Protein AF-A0A6V8NZK8-F1 (afdb_monomer)

Organism: NCBI:txid2754717

Mean predicted aligned error: 15.26 Å

Nearest PDB structures (foldseek):
  8v3w-assembly1_2  TM=7.632E-01  e=9.718E-01  Clostridioides difficile
  8v41-assembly1_j  TM=6.270E-01  e=4.438E-01  Clostridioides difficile
  7vda-assembly1_A  TM=3.356E-01  e=2.950E+00  Bos taurus
  2wbl-assembly1_B  TM=1.903E-01  e=8.953E+00  Arabidopsis thaliana

Radius of gyration: 30.53 Å; Cα contacts (8 Å, |Δi|>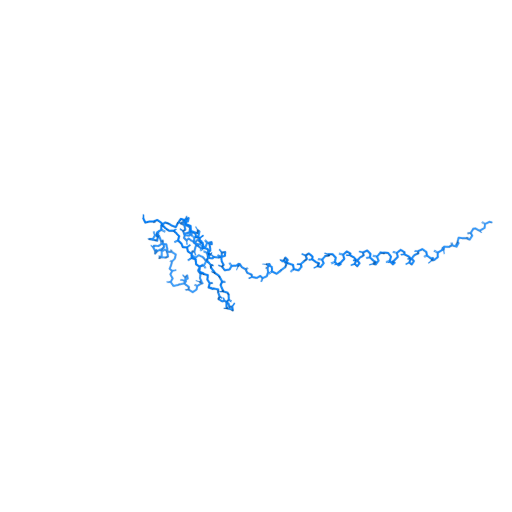4): 86; chains: 1; bounding box: 30×29×106 Å

Sequence (118 aa):
MLRNQRVSKTGLRSDILSLILVITVSFSLLQVSGCSIYNRFFSGPEPEDTVIVFFENLKNRNYAEAYELLEKSDRQRHSLDQFRKEMGTVLQIQSIQVLSSQISGQVAEVTINLTTIY

Secondary structure (DSSP, 8-state):
--------TTHHHHHHHHHHHHHHHHHHHHHHHHTTTHHHHSS-S-HHHHHHHHHHHHHTT-HHHHHHTS-HHHHHHS-HHHHHHHHTTS-EEEEEEEEEEEEETTEEEEEEEEEEE-

pLDDT: mean 77.58, std 18.42, range [40.44, 96.31]

Solvent-accessible surface area (backbone atoms only — not comparable to full-atom values): 7332 Å² total; per-residue (Å²): 141,84,86,82,80,79,78,74,78,70,59,67,61,55,55,51,55,53,51,54,51,53,53,54,56,55,53,57,58,54,57,72,67,45,70,76,58,60,66,63,77,76,64,65,80,57,67,63,56,54,52,50,52,33,52,50,22,52,56,70,66,36,47,68,66,30,52,70,72,46,58,71,73,55,51,73,75,41,52,72,68,55,49,41,58,61,56,69,71,53,63,55,56,75,48,79,43,81,77,49,75,48,77,60,91,96,46,68,51,71,46,69,48,76,43,64,50,133

Structure (mmCIF, N/CA/C/O backbone):
data_AF-A0A6V8NZK8-F1
#
_entry.id   AF-A0A6V8NZK8-F1
#
loop_
_atom_site.group_PDB
_atom_site.id
_atom_site.type_symbol
_atom_site.label_atom_id
_atom_site.label_alt_id
_atom_site.label_comp_id
_atom_site.label_asym_id
_atom_si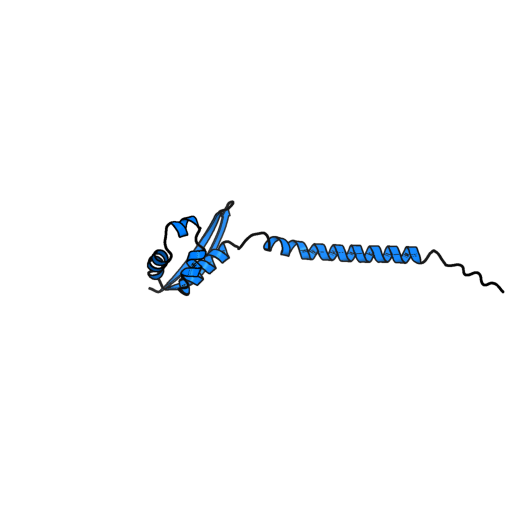te.label_entity_id
_atom_site.label_seq_id
_atom_site.pdbx_PDB_ins_code
_atom_site.Cartn_x
_atom_site.Cartn_y
_atom_site.Cartn_z
_atom_site.occupancy
_atom_site.B_iso_or_equiv
_atom_site.auth_seq_id
_atom_site.auth_comp_id
_atom_site.auth_asym_id
_atom_site.auth_atom_id
_atom_site.pdbx_PDB_model_num
ATOM 1 N N . MET A 1 1 ? -1.779 -12.712 -92.179 1.00 41.09 1 MET A N 1
ATOM 2 C CA . MET A 1 1 ? -1.633 -11.479 -91.371 1.00 41.09 1 MET A CA 1
ATOM 3 C C . MET A 1 1 ? -1.268 -11.878 -89.944 1.00 41.09 1 MET A C 1
ATOM 5 O O . MET A 1 1 ? -2.144 -12.319 -89.217 1.00 41.09 1 MET A O 1
ATOM 9 N N . LEU A 1 2 ? 0.009 -11.804 -8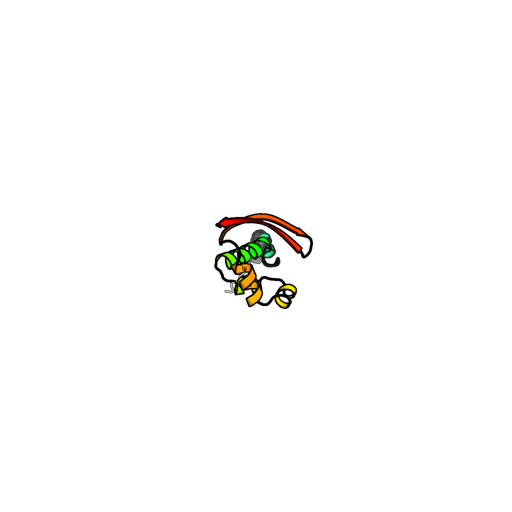9.557 1.00 40.44 2 LEU A N 1
ATOM 10 C CA . LEU A 1 2 ? 0.467 -12.137 -88.200 1.00 40.44 2 LEU A CA 1
ATOM 11 C C . LEU A 1 2 ? 0.919 -10.848 -87.502 1.00 40.44 2 LEU A C 1
ATOM 13 O O . LEU A 1 2 ? 1.865 -10.198 -87.942 1.00 40.44 2 LEU A O 1
ATOM 17 N N . ARG A 1 3 ? 0.198 -10.450 -86.446 1.00 43.91 3 ARG A N 1
ATOM 18 C CA . ARG A 1 3 ? 0.555 -9.318 -85.580 1.00 43.91 3 ARG A CA 1
ATOM 19 C C . ARG A 1 3 ? 1.649 -9.762 -84.611 1.00 43.91 3 ARG A C 1
ATOM 21 O O . ARG A 1 3 ? 1.395 -10.565 -83.723 1.00 43.91 3 ARG A O 1
ATOM 28 N N . ASN A 1 4 ? 2.841 -9.195 -84.761 1.00 41.12 4 ASN A N 1
ATOM 29 C CA . ASN A 1 4 ? 3.908 -9.290 -83.770 1.00 41.12 4 ASN A CA 1
ATOM 30 C C . ASN A 1 4 ? 3.654 -8.249 -82.667 1.00 41.12 4 ASN A C 1
ATOM 32 O O . ASN A 1 4 ? 3.793 -7.049 -82.905 1.00 41.12 4 ASN A O 1
ATOM 36 N N . GLN A 1 5 ? 3.281 -8.691 -81.465 1.00 51.25 5 GLN A N 1
ATOM 37 C CA . GLN A 1 5 ? 3.255 -7.832 -80.279 1.00 51.25 5 GLN A CA 1
ATOM 38 C C . GLN A 1 5 ? 4.655 -7.786 -79.657 1.00 51.25 5 GLN A C 1
ATOM 40 O O . GLN A 1 5 ? 5.133 -8.768 -79.093 1.00 51.25 5 GLN A O 1
ATOM 45 N N . ARG A 1 6 ? 5.323 -6.629 -79.737 1.00 51.81 6 ARG A N 1
ATOM 46 C CA . ARG A 1 6 ? 6.485 -6.344 -78.886 1.00 51.81 6 ARG A CA 1
ATOM 47 C C . ARG A 1 6 ? 5.974 -5.934 -77.512 1.00 51.81 6 ARG A C 1
ATOM 49 O O . ARG A 1 6 ? 5.510 -4.812 -77.334 1.00 51.81 6 ARG A O 1
ATOM 56 N N . VAL A 1 7 ? 6.075 -6.837 -76.546 1.00 53.94 7 VAL A N 1
ATOM 57 C CA . VAL A 1 7 ? 5.875 -6.496 -75.137 1.00 53.94 7 VAL A CA 1
ATOM 58 C C . VAL A 1 7 ? 7.084 -5.685 -74.673 1.00 53.94 7 VAL A C 1
ATOM 60 O O . VAL A 1 7 ? 8.221 -6.162 -74.675 1.00 53.94 7 VAL A O 1
ATOM 63 N N . SER A 1 8 ? 6.828 -4.424 -74.333 1.00 46.59 8 SER A N 1
ATOM 64 C CA . SER A 1 8 ? 7.823 -3.479 -73.838 1.00 46.59 8 SER A CA 1
ATOM 65 C C . SER A 1 8 ? 8.300 -3.892 -72.440 1.00 46.59 8 SER A C 1
ATOM 67 O O . SER A 1 8 ? 7.539 -3.856 -71.478 1.00 46.59 8 SER A O 1
ATOM 69 N N . LYS A 1 9 ? 9.572 -4.292 -72.317 1.00 53.78 9 LYS A N 1
ATOM 70 C CA . LYS A 1 9 ? 10.212 -4.720 -71.053 1.00 53.78 9 LYS A CA 1
ATOM 71 C C . LYS A 1 9 ? 10.595 -3.560 -70.115 1.00 53.78 9 LYS A C 1
ATOM 73 O O . LYS A 1 9 ? 11.211 -3.801 -69.080 1.00 53.78 9 LYS A O 1
ATOM 78 N N . THR A 1 10 ? 10.277 -2.313 -70.462 1.00 54.16 10 THR A N 1
ATOM 79 C CA . THR A 1 10 ? 10.699 -1.123 -69.702 1.00 54.16 10 THR A CA 1
ATOM 80 C C . THR A 1 10 ? 9.723 -0.696 -68.602 1.00 54.16 10 THR A C 1
ATOM 82 O O . THR A 1 10 ? 10.165 -0.049 -67.660 1.00 54.16 10 THR A O 1
ATOM 85 N N . GLY A 1 11 ? 8.447 -1.106 -68.648 1.00 53.22 11 GLY A N 1
ATOM 86 C CA . GLY A 1 11 ? 7.459 -0.776 -67.601 1.00 53.22 11 GLY A CA 1
ATOM 87 C C . GLY A 1 11 ? 7.662 -1.554 -66.294 1.00 53.22 11 GLY A C 1
ATOM 88 O O . GLY A 1 11 ? 7.669 -0.977 -65.214 1.00 53.22 11 GLY A O 1
ATOM 89 N N . LEU A 1 12 ? 7.978 -2.850 -66.396 1.00 53.03 12 LEU A N 1
ATOM 90 C CA . LEU A 1 12 ? 8.045 -3.763 -65.246 1.00 53.03 12 LEU A CA 1
ATOM 91 C C . LEU A 1 12 ? 9.125 -3.386 -64.212 1.00 53.03 12 LEU A C 1
ATOM 93 O O . LEU A 1 12 ? 8.979 -3.661 -63.028 1.00 53.03 12 LEU A O 1
ATOM 97 N N . ARG A 1 13 ? 10.227 -2.760 -64.649 1.00 57.72 13 ARG A N 1
ATOM 98 C CA . ARG A 1 13 ? 11.317 -2.333 -63.753 1.00 57.72 13 ARG A CA 1
ATOM 99 C C . ARG A 1 13 ? 10.968 -1.072 -62.963 1.00 57.72 13 ARG A C 1
ATOM 101 O O . ARG A 1 13 ? 11.426 -0.941 -61.834 1.00 57.72 13 ARG A O 1
ATOM 108 N N . SER A 1 14 ? 10.172 -0.175 -63.544 1.00 60.34 14 SER A N 1
ATOM 109 C CA . SER A 1 14 ? 9.734 1.055 -62.878 1.00 60.34 14 SER A CA 1
ATOM 110 C C . SER A 1 14 ? 8.754 0.737 -61.749 1.00 60.34 14 SER A C 1
ATOM 112 O O . SER A 1 14 ? 8.902 1.253 -60.645 1.00 60.34 14 SER A O 1
ATOM 114 N N . ASP A 1 15 ? 7.825 -0.191 -61.990 1.00 63.34 15 ASP A N 1
ATOM 115 C CA . ASP A 1 15 ? 6.786 -0.549 -61.019 1.00 63.34 15 ASP A CA 1
ATOM 116 C C . ASP A 1 15 ? 7.353 -1.272 -59.785 1.00 63.34 15 ASP A C 1
ATOM 118 O O . ASP A 1 15 ? 6.926 -1.024 -58.657 1.00 63.34 15 ASP A O 1
ATOM 122 N N . ILE A 1 16 ? 8.375 -2.118 -59.972 1.00 71.12 16 ILE A N 1
ATOM 123 C CA . ILE A 1 16 ? 9.054 -2.819 -58.868 1.00 71.12 16 ILE A CA 1
ATOM 124 C C . ILE A 1 16 ? 9.808 -1.829 -57.970 1.00 71.12 16 ILE A C 1
ATOM 126 O O . ILE A 1 16 ? 9.764 -1.950 -56.745 1.00 71.12 16 ILE A O 1
ATOM 130 N N . LEU A 1 17 ? 10.479 -0.834 -58.559 1.00 68.69 17 LEU A N 1
ATOM 131 C CA . LEU A 1 17 ? 11.211 0.180 -57.797 1.00 68.69 17 LEU A CA 1
ATOM 132 C C . LEU A 1 17 ? 10.261 1.056 -56.968 1.00 68.69 17 LEU A C 1
ATOM 134 O O . LEU A 1 17 ? 10.545 1.328 -55.801 1.00 68.69 17 LEU A O 1
ATOM 138 N N . SER A 1 18 ? 9.106 1.429 -57.526 1.00 71.44 18 SER A N 1
ATOM 139 C CA . SER A 1 18 ? 8.069 2.165 -56.794 1.00 71.44 18 SER A CA 1
ATOM 140 C C . SER A 1 18 ? 7.470 1.350 -55.643 1.00 71.44 18 SER A C 1
ATOM 142 O O . SER A 1 18 ? 7.256 1.895 -54.560 1.00 71.44 18 SER A O 1
ATOM 144 N N . LEU A 1 19 ? 7.258 0.043 -55.829 1.00 73.31 19 LEU A N 1
ATOM 145 C CA . LEU A 1 19 ? 6.730 -0.840 -54.783 1.00 73.31 19 LEU A CA 1
ATOM 146 C C . LEU A 1 19 ? 7.699 -0.979 -53.597 1.00 73.31 19 LEU A C 1
ATOM 148 O O . LEU A 1 19 ? 7.283 -0.903 -52.441 1.00 73.31 19 LEU A O 1
ATOM 152 N N . ILE A 1 20 ? 8.999 -1.131 -53.873 1.00 75.94 20 ILE A N 1
ATOM 153 C CA . ILE A 1 20 ? 10.038 -1.228 -52.834 1.00 75.94 20 ILE A CA 1
ATOM 154 C C . ILE A 1 20 ? 10.118 0.073 -52.019 1.00 75.94 20 ILE A C 1
ATOM 156 O O . ILE A 1 20 ? 10.252 0.021 -50.792 1.00 75.94 20 ILE A O 1
ATOM 160 N N . LEU A 1 21 ? 9.978 1.232 -52.675 1.00 71.62 21 LEU A N 1
ATOM 161 C CA . LEU A 1 21 ? 9.969 2.541 -52.013 1.00 71.62 21 LEU A CA 1
ATOM 162 C C . LEU A 1 21 ? 8.774 2.686 -51.053 1.00 71.62 21 LEU A C 1
ATOM 164 O O . LEU A 1 21 ? 8.934 3.129 -49.917 1.00 71.62 21 LEU A O 1
ATOM 168 N N . VAL A 1 22 ? 7.578 2.259 -51.471 1.00 72.12 22 VAL A N 1
ATOM 169 C CA . VAL A 1 22 ? 6.373 2.314 -50.622 1.00 72.12 22 VAL A CA 1
ATOM 170 C C . VAL A 1 22 ? 6.524 1.419 -49.389 1.00 72.12 22 VAL A C 1
ATOM 172 O O . VAL A 1 22 ? 6.188 1.838 -48.280 1.00 72.12 22 VAL A O 1
ATOM 175 N N . ILE A 1 23 ? 7.081 0.215 -49.548 1.00 72.50 23 ILE A N 1
ATOM 176 C CA . ILE A 1 23 ? 7.295 -0.714 -48.429 1.00 72.50 23 ILE A CA 1
ATOM 177 C C . ILE A 1 23 ? 8.301 -0.133 -47.424 1.00 72.50 23 ILE A C 1
ATOM 179 O O . ILE A 1 23 ? 8.046 -0.166 -46.221 1.00 72.50 23 ILE A O 1
ATOM 183 N N . THR A 1 24 ? 9.407 0.454 -47.892 1.00 65.94 24 THR A N 1
ATOM 184 C CA . THR A 1 24 ? 10.449 1.020 -47.010 1.00 65.94 24 THR A CA 1
ATOM 185 C C . THR A 1 24 ? 9.989 2.267 -46.252 1.00 65.94 24 THR A C 1
ATOM 187 O O . THR A 1 24 ? 10.292 2.403 -45.063 1.00 65.94 24 THR A O 1
ATOM 190 N N . VAL A 1 25 ? 9.193 3.138 -46.880 1.00 66.62 25 VAL A N 1
ATOM 191 C CA . VAL A 1 25 ? 8.594 4.301 -46.197 1.00 66.62 25 VAL A CA 1
ATOM 192 C C . VAL A 1 25 ? 7.573 3.850 -45.146 1.00 66.62 25 VAL A C 1
ATOM 194 O O . VAL A 1 25 ? 7.580 4.352 -44.022 1.00 66.62 25 VAL A O 1
ATOM 197 N N . SER A 1 26 ? 6.756 2.843 -45.465 1.00 64.12 26 SER A N 1
ATOM 198 C CA . SER A 1 26 ? 5.757 2.296 -44.534 1.00 64.12 26 SER A CA 1
ATOM 199 C C . SER A 1 26 ? 6.403 1.633 -43.313 1.00 64.12 26 SER A C 1
ATOM 201 O O . SER A 1 26 ? 5.938 1.808 -42.188 1.00 64.12 26 SER A O 1
ATOM 203 N N . PHE A 1 27 ? 7.508 0.908 -43.516 1.00 59.75 27 PHE A N 1
ATOM 204 C CA . PHE A 1 27 ? 8.228 0.229 -42.435 1.00 59.75 27 PHE A CA 1
ATOM 205 C C . PHE A 1 27 ? 8.940 1.216 -41.497 1.00 59.75 27 PHE A C 1
ATOM 207 O O . PHE A 1 27 ? 8.961 1.012 -40.284 1.00 59.75 27 PHE A O 1
ATOM 214 N N . SER A 1 28 ? 9.459 2.321 -42.042 1.00 60.78 28 SER A N 1
ATOM 215 C CA . SER A 1 28 ? 10.088 3.395 -41.257 1.00 60.78 28 SER A CA 1
ATOM 216 C C . SER A 1 28 ? 9.087 4.094 -40.326 1.00 60.78 28 SER A C 1
ATOM 218 O O . SER A 1 28 ? 9.422 4.405 -39.186 1.00 60.78 28 SER A O 1
ATOM 220 N N . LEU A 1 29 ? 7.839 4.286 -40.771 1.00 53.44 29 LEU A N 1
ATOM 221 C CA . LEU A 1 29 ? 6.779 4.895 -39.955 1.00 53.44 29 LEU A CA 1
ATOM 222 C C . LEU A 1 29 ? 6.318 3.984 -38.804 1.00 53.44 29 LEU A C 1
ATOM 224 O O . LEU A 1 29 ? 6.006 4.476 -37.722 1.00 53.44 29 LEU A O 1
ATOM 228 N N . LEU A 1 30 ? 6.338 2.663 -38.998 1.00 53.94 30 LEU A N 1
ATOM 229 C CA . LEU A 1 30 ? 5.982 1.680 -37.966 1.00 53.94 30 LEU A CA 1
ATOM 230 C C . LEU A 1 30 ? 6.992 1.620 -36.807 1.00 53.94 30 LEU A C 1
ATOM 232 O O . LEU A 1 30 ? 6.599 1.360 -35.670 1.00 53.94 30 LEU A O 1
ATOM 236 N N . GLN A 1 31 ? 8.278 1.888 -37.057 1.00 54.72 31 GLN A N 1
ATOM 237 C CA . GLN A 1 31 ? 9.299 1.840 -36.002 1.00 54.72 31 GLN A CA 1
ATOM 238 C C . GLN A 1 31 ? 9.278 3.060 -35.068 1.00 54.72 31 GLN A C 1
ATOM 240 O O . GLN A 1 31 ? 9.633 2.934 -33.897 1.00 54.72 31 GLN A O 1
ATOM 245 N N . VAL A 1 32 ? 8.808 4.221 -35.538 1.00 53.34 32 VAL A N 1
ATOM 246 C CA . VAL A 1 32 ? 8.793 5.459 -34.735 1.00 53.34 32 VAL A CA 1
ATOM 247 C C . VAL A 1 32 ? 7.691 5.440 -33.666 1.00 53.34 32 VAL A C 1
ATOM 249 O O . VAL A 1 32 ? 7.872 5.996 -32.587 1.00 53.34 32 VAL A O 1
ATOM 252 N N . SER A 1 33 ? 6.572 4.751 -33.909 1.00 54.97 33 SER A N 1
ATOM 253 C CA . SER A 1 33 ? 5.451 4.668 -32.955 1.00 54.97 33 SER A CA 1
ATOM 254 C C . SER A 1 33 ? 5.558 3.499 -31.965 1.00 54.97 33 SER A C 1
ATOM 256 O O . SER A 1 33 ? 4.891 3.505 -30.932 1.00 54.97 33 SER A O 1
ATOM 258 N N . GLY A 1 34 ? 6.380 2.488 -32.267 1.00 46.41 34 GLY A N 1
ATOM 259 C CA . GLY A 1 34 ? 6.487 1.264 -31.466 1.00 46.41 34 GLY A CA 1
ATOM 260 C C . GLY A 1 34 ? 7.374 1.391 -30.223 1.00 46.41 34 GLY A C 1
ATOM 261 O O . GLY A 1 34 ? 7.047 0.828 -29.181 1.00 46.41 34 GLY A O 1
ATOM 262 N N . CYS A 1 35 ? 8.467 2.158 -30.277 1.00 47.56 35 CYS A N 1
ATOM 263 C CA . CYS A 1 35 ? 9.474 2.149 -29.203 1.00 47.56 35 CYS A CA 1
ATOM 264 C C . CYS A 1 35 ? 9.010 2.724 -27.850 1.00 47.56 35 CYS A C 1
ATOM 266 O O . CYS A 1 35 ? 9.606 2.397 -26.829 1.00 47.56 35 CYS A O 1
ATOM 268 N N . SER A 1 36 ? 7.946 3.532 -27.792 1.00 50.47 36 SER A N 1
ATOM 269 C CA . SER A 1 36 ? 7.464 4.083 -26.512 1.00 50.47 36 SER A CA 1
ATOM 270 C C . SER A 1 36 ? 6.464 3.179 -25.783 1.00 50.47 36 SER A C 1
ATOM 272 O O . SER A 1 36 ? 6.290 3.332 -24.576 1.00 50.47 36 SER A O 1
ATOM 274 N N . ILE A 1 37 ? 5.780 2.272 -26.489 1.00 50.00 37 ILE A N 1
ATOM 275 C CA . ILE A 1 37 ? 4.651 1.510 -25.925 1.00 50.00 37 ILE A CA 1
ATOM 276 C C . ILE A 1 37 ? 5.126 0.159 -25.375 1.00 50.00 37 ILE A C 1
ATOM 278 O O . ILE A 1 37 ? 4.668 -0.270 -24.317 1.00 50.00 37 ILE A O 1
ATOM 282 N N . TYR A 1 38 ? 6.103 -0.484 -26.024 1.00 44.81 38 TYR A N 1
ATOM 283 C CA . TYR A 1 38 ? 6.597 -1.794 -25.582 1.00 44.81 38 TYR A CA 1
ATOM 284 C C . TYR A 1 38 ? 7.352 -1.753 -24.243 1.00 44.81 38 TYR A C 1
ATOM 286 O O . TYR A 1 38 ? 7.282 -2.722 -23.490 1.00 44.81 38 TYR A O 1
ATOM 294 N N . ASN A 1 39 ? 7.983 -0.632 -23.877 1.00 46.97 39 ASN A N 1
ATOM 295 C CA . ASN A 1 39 ? 8.705 -0.531 -22.600 1.00 46.97 39 ASN A CA 1
ATOM 296 C C . ASN A 1 39 ? 7.787 -0.495 -21.365 1.00 46.97 39 ASN A C 1
ATOM 298 O O . ASN A 1 39 ? 8.252 -0.777 -20.265 1.00 46.97 39 ASN A O 1
ATOM 302 N N . ARG A 1 40 ? 6.489 -0.189 -21.508 1.00 46.69 40 ARG A N 1
ATOM 303 C CA . ARG A 1 40 ? 5.552 -0.194 -20.367 1.00 46.69 40 ARG A CA 1
ATOM 304 C C . ARG A 1 40 ? 4.952 -1.571 -20.077 1.00 46.69 40 ARG A C 1
ATOM 306 O O . ARG A 1 40 ? 4.606 -1.848 -18.940 1.00 46.69 40 ARG A O 1
ATOM 313 N N . PHE A 1 41 ? 4.876 -2.457 -21.070 1.00 45.06 41 PHE A N 1
ATOM 314 C CA . PHE A 1 41 ? 4.249 -3.776 -20.903 1.00 45.06 41 PHE A CA 1
ATOM 315 C C . PHE A 1 41 ? 5.164 -4.846 -20.282 1.00 45.06 41 PHE A C 1
ATOM 317 O O . PHE A 1 41 ? 4.661 -5.856 -19.801 1.00 45.06 41 PHE A O 1
ATOM 324 N N . PHE A 1 42 ? 6.484 -4.636 -20.257 1.00 48.16 42 PHE A N 1
ATOM 325 C CA . PHE A 1 42 ? 7.454 -5.599 -19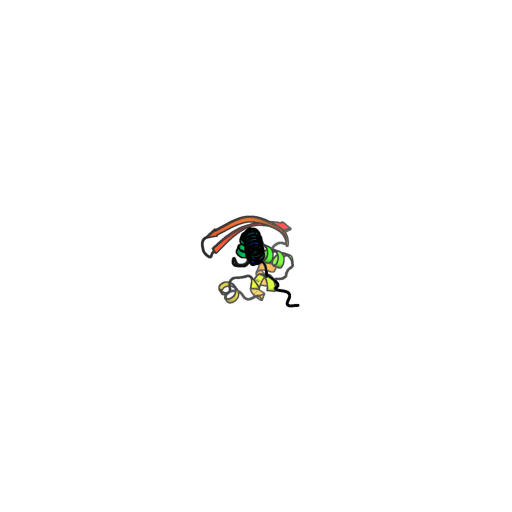.710 1.00 48.16 42 PHE A CA 1
ATOM 326 C C . PHE A 1 42 ? 7.995 -5.244 -18.313 1.00 48.16 42 PHE A C 1
ATOM 328 O O . PHE A 1 42 ? 8.814 -5.988 -17.779 1.00 48.16 42 PHE A O 1
ATOM 335 N N . SER A 1 43 ? 7.540 -4.143 -17.707 1.00 56.03 43 SER A N 1
ATOM 336 C CA . SER A 1 43 ? 8.191 -3.546 -16.526 1.00 56.03 43 SER A CA 1
ATOM 337 C C . SER A 1 43 ? 7.544 -3.894 -15.176 1.00 56.03 43 SER A C 1
ATOM 339 O O . SER A 1 43 ? 8.018 -3.432 -14.144 1.00 56.03 43 SER A O 1
ATOM 341 N N . GLY A 1 44 ? 6.509 -4.743 -15.154 1.00 61.31 44 GLY A N 1
ATOM 342 C CA . GLY A 1 44 ? 5.719 -4.995 -13.942 1.00 61.31 44 GLY A CA 1
ATOM 343 C C . GLY A 1 44 ? 4.853 -3.787 -13.545 1.00 61.31 44 GLY A C 1
ATOM 344 O O . GLY A 1 44 ? 4.923 -2.747 -14.202 1.00 61.31 44 GLY A O 1
ATOM 345 N N . PRO A 1 45 ? 3.984 -3.920 -12.526 1.00 70.25 45 PRO A N 1
ATOM 346 C CA . PRO A 1 45 ? 3.232 -2.781 -12.005 1.00 70.25 45 PRO A CA 1
ATOM 347 C C . PRO A 1 45 ? 4.192 -1.740 -11.421 1.00 70.25 45 PRO A C 1
ATOM 349 O O . PRO A 1 45 ? 5.180 -2.098 -10.775 1.00 70.25 45 PRO A O 1
ATOM 352 N N . GLU A 1 46 ? 3.901 -0.454 -11.630 1.00 86.69 46 GLU A N 1
ATOM 353 C CA . GLU A 1 46 ? 4.677 0.612 -11.002 1.00 86.69 46 GLU A CA 1
ATOM 354 C C . GLU A 1 46 ? 4.524 0.502 -9.467 1.00 86.69 46 GLU A C 1
ATOM 356 O O . GLU A 1 46 ? 3.429 0.229 -8.954 1.00 86.69 46 GLU A O 1
ATOM 361 N N . PRO A 1 47 ? 5.614 0.649 -8.694 1.00 90.50 47 PRO A N 1
ATOM 362 C CA . PRO A 1 47 ? 5.569 0.458 -7.244 1.00 90.50 47 PRO A CA 1
ATOM 363 C C . PRO A 1 47 ? 4.633 1.464 -6.561 1.00 90.50 47 PRO A C 1
ATOM 365 O O . PRO A 1 47 ? 3.973 1.136 -5.577 1.00 90.50 47 PRO A O 1
ATOM 368 N N . GLU A 1 48 ? 4.526 2.664 -7.128 1.00 93.31 48 GLU A N 1
ATOM 369 C CA . GLU A 1 48 ? 3.617 3.727 -6.698 1.00 93.31 48 GLU A CA 1
ATOM 370 C C . GLU A 1 48 ? 2.158 3.276 -6.777 1.00 93.31 48 GLU A C 1
ATOM 372 O O . GLU A 1 48 ? 1.433 3.374 -5.786 1.00 93.31 48 GLU A O 1
ATOM 377 N N . ASP A 1 49 ? 1.754 2.699 -7.912 1.00 92.31 49 ASP A N 1
ATOM 378 C CA . ASP A 1 49 ? 0.402 2.177 -8.118 1.00 92.31 49 ASP A CA 1
ATOM 379 C C . ASP A 1 49 ? 0.076 1.076 -7.110 1.00 92.31 49 ASP A C 1
ATOM 381 O O . ASP A 1 49 ? -1.004 1.065 -6.521 1.00 92.31 49 ASP A O 1
ATOM 385 N N . THR A 1 50 ? 1.025 0.172 -6.858 1.00 93.56 50 THR A N 1
ATOM 386 C CA . THR A 1 50 ? 0.838 -0.924 -5.896 1.00 93.56 50 THR A CA 1
ATOM 387 C C . THR A 1 50 ? 0.573 -0.385 -4.488 1.00 93.56 50 THR A C 1
ATOM 389 O O . THR A 1 50 ? -0.352 -0.838 -3.807 1.00 93.56 50 THR A O 1
ATOM 392 N N . VAL A 1 51 ? 1.339 0.624 -4.064 1.00 94.25 51 VAL A N 1
ATOM 393 C CA . VAL A 1 51 ? 1.165 1.280 -2.761 1.00 94.25 51 VAL A CA 1
ATOM 394 C C . VAL A 1 51 ? -0.158 2.046 -2.697 1.00 94.25 51 VAL A C 1
ATOM 396 O O . VAL A 1 51 ? -0.880 1.932 -1.705 1.00 94.25 51 VAL A O 1
ATOM 399 N N . ILE A 1 52 ? -0.526 2.780 -3.750 1.00 94.69 52 ILE A N 1
ATOM 400 C CA . ILE A 1 52 ? -1.815 3.486 -3.816 1.00 94.69 52 ILE A CA 1
ATOM 401 C C . ILE A 1 52 ? -2.971 2.492 -3.686 1.00 94.69 52 ILE A C 1
ATOM 403 O O . ILE A 1 52 ? -3.852 2.690 -2.850 1.00 94.69 52 ILE A O 1
ATOM 407 N N . VAL A 1 53 ? -2.956 1.402 -4.457 1.00 95.00 53 VAL A N 1
ATOM 408 C CA . VAL A 1 53 ? -4.005 0.373 -4.423 1.00 95.00 53 VAL A CA 1
ATOM 409 C C . VAL A 1 53 ? -4.090 -0.282 -3.042 1.00 95.00 53 VAL A C 1
ATOM 411 O O . VAL A 1 53 ? -5.194 -0.529 -2.550 1.00 95.00 53 VAL A O 1
ATOM 414 N N . PHE A 1 54 ? -2.959 -0.511 -2.370 1.00 94.31 54 PHE A N 1
ATOM 415 C CA . PHE A 1 54 ? -2.945 -1.007 -0.994 1.00 94.31 54 PHE A CA 1
ATOM 416 C C . PHE A 1 54 ? -3.698 -0.069 -0.039 1.00 94.31 54 PHE A C 1
ATOM 418 O O . PHE A 1 54 ? -4.635 -0.502 0.639 1.00 94.31 54 PHE A O 1
ATOM 425 N N . PHE A 1 55 ? -3.357 1.223 -0.021 1.00 93.19 55 PHE A N 1
ATOM 426 C CA . PHE A 1 55 ? -4.007 2.185 0.875 1.00 93.19 55 PHE A CA 1
ATOM 427 C C . PHE A 1 55 ? -5.453 2.509 0.478 1.00 93.19 55 PHE A C 1
ATOM 429 O O . PHE A 1 55 ? -6.282 2.736 1.360 1.00 93.19 55 PHE A O 1
ATOM 436 N N . GLU A 1 56 ? -5.801 2.468 -0.808 1.00 93.62 56 GLU A N 1
ATOM 437 C CA . GLU A 1 56 ? -7.190 2.566 -1.274 1.00 93.62 56 GLU A CA 1
ATOM 438 C C . GLU A 1 56 ? -8.031 1.378 -0.790 1.00 93.62 56 GLU A C 1
ATOM 440 O O . GLU A 1 56 ? -9.155 1.562 -0.316 1.00 93.62 56 GLU A O 1
ATOM 445 N N . ASN A 1 57 ? -7.488 0.159 -0.824 1.00 94.44 57 ASN A N 1
ATOM 446 C CA . ASN A 1 57 ? -8.171 -1.004 -0.262 1.00 94.44 57 ASN A CA 1
ATOM 447 C C . ASN A 1 57 ? -8.356 -0.879 1.256 1.00 94.44 57 ASN A C 1
ATOM 449 O O . ASN A 1 57 ? -9.445 -1.173 1.754 1.00 94.44 57 ASN A O 1
ATOM 453 N N . LEU A 1 58 ? -7.356 -0.377 1.989 1.00 92.50 58 LEU A N 1
ATOM 454 C CA . LEU A 1 58 ? -7.502 -0.085 3.421 1.00 92.50 58 LEU A CA 1
ATOM 455 C C . LEU A 1 58 ? -8.583 0.973 3.682 1.00 92.50 58 LEU A C 1
ATOM 457 O O . LEU A 1 58 ? -9.468 0.751 4.511 1.00 92.50 58 LE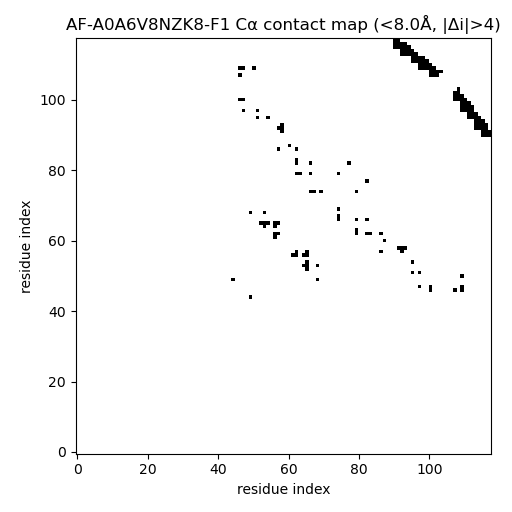U A O 1
ATOM 461 N N . LYS A 1 59 ? -8.571 2.080 2.929 1.00 90.81 59 LYS A N 1
ATOM 462 C CA . LYS A 1 59 ? -9.577 3.151 3.007 1.00 90.81 59 LYS A CA 1
ATOM 463 C C . LYS A 1 59 ? -10.997 2.614 2.799 1.00 90.81 59 LYS A C 1
ATOM 465 O O . LYS A 1 59 ? -11.911 2.969 3.542 1.00 90.81 59 LYS A O 1
ATOM 470 N N . ASN A 1 60 ? -11.166 1.712 1.834 1.00 92.31 60 ASN A N 1
ATOM 471 C CA . ASN A 1 60 ? -12.450 1.099 1.490 1.00 92.31 60 ASN A CA 1
ATOM 472 C C . ASN A 1 60 ? -12.807 -0.121 2.360 1.00 92.31 60 ASN A C 1
ATOM 474 O O . ASN A 1 60 ? -13.824 -0.765 2.113 1.00 92.31 60 ASN A O 1
ATOM 478 N N . ARG A 1 61 ? -12.006 -0.442 3.390 1.00 91.69 61 ARG A N 1
ATOM 479 C CA . ARG A 1 61 ? -12.163 -1.623 4.266 1.00 91.69 61 ARG A CA 1
ATOM 480 C C . ARG A 1 61 ? -12.105 -2.967 3.521 1.00 91.69 61 ARG A C 1
ATOM 482 O O . ARG A 1 61 ? -12.541 -3.995 4.044 1.00 91.69 61 ARG A O 1
ATOM 489 N N . ASN A 1 62 ? -11.502 -2.984 2.336 1.00 94.44 62 ASN A N 1
ATOM 490 C CA . ASN A 1 62 ? -11.236 -4.175 1.532 1.00 94.44 62 ASN A CA 1
ATOM 491 C C . ASN A 1 62 ? -9.958 -4.874 2.022 1.00 94.44 62 ASN A C 1
ATOM 493 O O . ASN A 1 62 ? -8.973 -5.007 1.299 1.00 94.44 62 ASN A O 1
ATOM 497 N N . TYR A 1 63 ? -9.959 -5.325 3.279 1.00 93.12 63 TYR A N 1
ATOM 498 C CA . TYR A 1 63 ? -8.758 -5.875 3.922 1.00 93.12 63 TYR A CA 1
ATOM 499 C C . TYR A 1 63 ? -8.215 -7.136 3.245 1.00 93.12 63 TYR A C 1
ATOM 501 O O . TYR A 1 63 ? -7.020 -7.380 3.322 1.00 93.12 63 TYR A O 1
ATOM 509 N N . ALA A 1 64 ? -9.069 -7.932 2.596 1.00 94.94 64 ALA A N 1
ATOM 510 C CA . ALA A 1 64 ? -8.628 -9.111 1.853 1.00 94.94 64 ALA A CA 1
ATOM 511 C C . ALA A 1 64 ? -7.737 -8.719 0.665 1.00 94.94 64 ALA A C 1
ATOM 513 O O . ALA A 1 64 ? -6.640 -9.242 0.528 1.00 94.94 64 ALA A O 1
ATOM 514 N N . GLU A 1 65 ? -8.164 -7.731 -0.122 1.00 96.31 65 GLU A N 1
ATOM 515 C CA . GLU A 1 65 ? -7.403 -7.237 -1.274 1.00 96.31 65 GLU A CA 1
ATOM 516 C C . GLU A 1 65 ? -6.110 -6.535 -0.840 1.00 96.31 65 GLU A C 1
ATOM 518 O O . GLU A 1 65 ? -5.053 -6.772 -1.413 1.00 96.31 65 GLU A O 1
ATOM 523 N N . ALA A 1 66 ? -6.156 -5.725 0.226 1.00 94.31 66 ALA A N 1
ATOM 524 C CA . ALA A 1 66 ? -4.945 -5.120 0.787 1.00 94.31 66 ALA A CA 1
ATOM 525 C C . ALA A 1 66 ? -3.952 -6.184 1.288 1.00 94.31 66 ALA A C 1
ATOM 527 O O . ALA A 1 66 ? -2.747 -6.058 1.086 1.00 94.31 66 ALA A O 1
ATOM 528 N N . TYR A 1 67 ? -4.452 -7.246 1.921 1.00 95.25 67 TYR A N 1
ATOM 529 C CA . TYR A 1 67 ? -3.627 -8.339 2.425 1.00 95.25 67 TYR A CA 1
ATOM 530 C C . TYR A 1 67 ? -2.942 -9.117 1.298 1.00 95.25 67 TYR A C 1
ATOM 532 O O . TYR A 1 67 ? -1.772 -9.465 1.430 1.00 95.25 67 TYR A O 1
ATOM 540 N N . GLU A 1 68 ? -3.622 -9.350 0.173 1.00 96.00 68 GLU A N 1
ATOM 541 C CA . GLU A 1 68 ? -3.050 -10.056 -0.982 1.00 96.00 68 GLU A CA 1
ATOM 542 C C . GLU A 1 68 ? -1.848 -9.336 -1.615 1.00 96.00 68 GLU A C 1
ATOM 544 O O . GLU A 1 68 ? -0.994 -9.992 -2.218 1.00 96.00 68 GLU A O 1
ATOM 549 N N . LEU A 1 69 ? -1.747 -8.016 -1.425 1.00 94.12 69 LEU A N 1
ATOM 550 C CA . LEU A 1 69 ? -0.627 -7.191 -1.891 1.00 94.12 69 LEU A CA 1
ATOM 551 C C . LEU A 1 69 ? 0.617 -7.286 -0.998 1.00 94.12 69 LEU A C 1
ATOM 553 O O . LEU A 1 69 ? 1.681 -6.808 -1.390 1.00 94.12 69 LEU A O 1
ATOM 557 N N . LEU A 1 70 ? 0.511 -7.897 0.185 1.00 93.81 70 LEU A N 1
ATOM 558 C CA . LEU A 1 70 ? 1.667 -8.141 1.041 1.00 93.81 70 LEU A CA 1
ATOM 559 C C . LEU A 1 70 ? 2.583 -9.209 0.439 1.00 93.81 70 LEU A C 1
ATOM 561 O O . LEU A 1 70 ? 2.142 -10.157 -0.233 1.00 93.81 70 LEU A O 1
ATOM 565 N N . GLU A 1 71 ? 3.872 -9.105 0.769 1.00 92.31 71 GLU A N 1
ATOM 566 C CA . GLU A 1 71 ? 4.836 -10.146 0.441 1.00 92.31 71 GLU A CA 1
ATOM 567 C C . GLU A 1 71 ? 4.362 -11.491 1.019 1.00 92.31 71 GLU A C 1
ATOM 569 O O . GLU A 1 71 ? 3.780 -11.583 2.104 1.00 92.31 71 GLU A O 1
ATOM 574 N N . LYS A 1 72 ? 4.599 -12.575 0.278 1.00 92.25 72 LYS A N 1
ATOM 575 C CA . LYS A 1 72 ? 4.182 -13.926 0.674 1.00 92.25 72 LYS A CA 1
ATOM 576 C C . LYS A 1 72 ? 4.693 -14.309 2.070 1.00 92.25 72 LYS A C 1
ATOM 578 O O . LYS A 1 72 ? 3.981 -14.980 2.813 1.00 92.2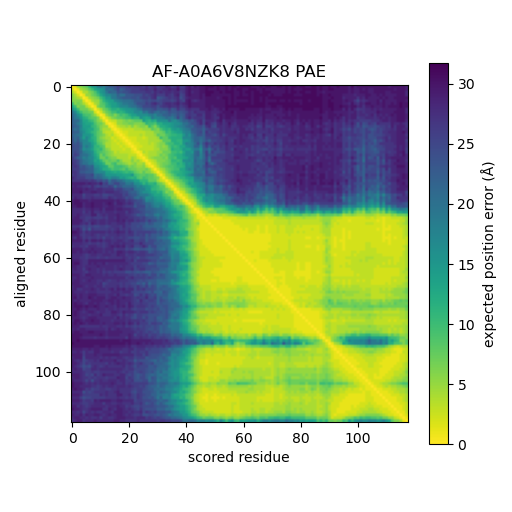5 72 LYS A O 1
ATOM 583 N N . SER A 1 73 ? 5.916 -13.906 2.402 1.00 92.31 73 SER A N 1
ATOM 584 C CA . SER A 1 73 ? 6.550 -14.097 3.711 1.00 92.31 73 SER A CA 1
ATOM 585 C C . SER A 1 73 ? 5.722 -13.466 4.839 1.00 92.31 73 SER A C 1
ATOM 587 O O . SER A 1 73 ? 5.474 -14.119 5.852 1.00 92.31 73 SER A O 1
ATOM 589 N N . ASP A 1 74 ? 5.235 -12.243 4.645 1.00 90.94 74 ASP A N 1
ATOM 590 C CA . ASP A 1 74 ? 4.441 -11.509 5.631 1.00 90.94 74 ASP A CA 1
ATOM 591 C C . ASP A 1 74 ? 3.031 -12.081 5.767 1.00 90.94 74 ASP A C 1
ATOM 593 O O . ASP A 1 74 ? 2.547 -12.266 6.886 1.00 90.94 74 ASP A O 1
ATOM 597 N N . ARG A 1 75 ? 2.410 -12.499 4.657 1.00 93.44 75 ARG A N 1
ATOM 598 C CA . ARG A 1 75 ? 1.136 -13.239 4.707 1.00 93.44 75 ARG A CA 1
ATOM 599 C C . ARG A 1 75 ? 1.245 -14.560 5.466 1.00 93.44 75 ARG A C 1
ATOM 601 O O . ARG A 1 75 ? 0.313 -14.982 6.136 1.00 93.44 75 ARG A O 1
ATOM 608 N N . GLN A 1 76 ? 2.386 -15.236 5.398 1.00 92.00 76 GLN A N 1
ATOM 609 C CA . GLN A 1 76 ? 2.583 -16.468 6.166 1.00 92.00 76 GLN A CA 1
ATOM 610 C C . GLN A 1 76 ? 2.761 -16.212 7.667 1.00 92.00 76 GLN A C 1
ATOM 612 O O . GLN A 1 76 ? 2.455 -17.092 8.471 1.00 92.00 76 GLN A O 1
ATOM 617 N N . ARG A 1 77 ? 3.254 -15.028 8.047 1.00 92.62 77 ARG A N 1
ATOM 618 C CA . ARG A 1 77 ? 3.474 -14.640 9.449 1.00 92.62 77 ARG A CA 1
ATOM 619 C C . ARG A 1 77 ? 2.220 -14.084 10.114 1.00 92.62 77 ARG A C 1
ATOM 621 O O . ARG A 1 77 ? 2.029 -14.307 11.305 1.00 92.62 77 ARG A O 1
ATOM 628 N N . HIS A 1 78 ? 1.380 -13.386 9.356 1.00 90.94 78 HIS A N 1
ATOM 629 C CA . HIS A 1 78 ? 0.176 -12.733 9.858 1.00 90.94 78 HIS A CA 1
ATOM 630 C C . HIS A 1 78 ? -1.050 -13.304 9.159 1.00 90.94 78 HIS A C 1
ATOM 632 O O . HIS A 1 78 ? -1.134 -13.271 7.935 1.00 90.94 78 HIS A O 1
ATOM 638 N N . SER A 1 79 ? -2.029 -13.803 9.914 1.00 94.31 79 SER A N 1
ATOM 639 C CA . SER A 1 79 ? -3.298 -14.227 9.314 1.00 94.31 79 SER A CA 1
ATOM 640 C C . SER A 1 79 ? -4.095 -13.018 8.814 1.00 94.31 79 SER A C 1
ATOM 642 O O . SER A 1 79 ? -3.967 -11.912 9.344 1.00 94.31 79 SER A O 1
ATOM 644 N N . LEU A 1 80 ? -4.975 -13.231 7.831 1.00 94.31 80 LEU A N 1
ATOM 645 C CA . LEU A 1 80 ? -5.890 -12.190 7.351 1.00 94.31 80 LEU A CA 1
ATOM 646 C C . LEU A 1 80 ? -6.733 -11.583 8.490 1.00 94.31 80 LEU A C 1
ATOM 648 O O . LEU A 1 80 ? -6.970 -10.377 8.511 1.00 94.31 80 LEU A O 1
ATOM 652 N N . ASP A 1 81 ? -7.167 -12.397 9.454 1.00 94.50 81 ASP A N 1
ATOM 653 C CA . ASP A 1 81 ? -7.945 -11.920 10.603 1.00 94.50 81 ASP A CA 1
ATOM 654 C C . ASP A 1 81 ? -7.116 -11.028 11.533 1.00 94.50 81 ASP A C 1
ATOM 656 O O . ASP A 1 81 ? -7.612 -10.005 12.014 1.00 94.50 81 ASP A O 1
ATOM 660 N N . GLN A 1 82 ? -5.846 -11.377 11.761 1.00 93.00 82 GLN A N 1
ATOM 661 C CA . GLN A 1 82 ? -4.927 -10.540 12.528 1.00 93.00 82 GLN A CA 1
ATOM 662 C C . GLN A 1 82 ? -4.667 -9.215 11.804 1.00 93.00 82 GLN A C 1
ATOM 664 O O . GLN A 1 82 ? -4.828 -8.154 12.406 1.00 93.00 82 GLN A O 1
ATOM 669 N N . PHE A 1 83 ? -4.366 -9.271 10.505 1.00 92.88 83 PHE A N 1
ATOM 670 C CA . PHE A 1 83 ? -4.182 -8.087 9.668 1.00 92.88 83 PHE A CA 1
ATOM 671 C C . PHE A 1 83 ? -5.410 -7.169 9.705 1.00 92.88 83 PHE A C 1
ATOM 673 O O . PHE A 1 83 ? -5.286 -5.968 9.936 1.00 92.88 83 PHE A O 1
ATOM 680 N N . ARG A 1 84 ? -6.619 -7.729 9.562 1.00 92.75 84 ARG A N 1
ATOM 681 C CA . ARG A 1 84 ? -7.880 -6.978 9.662 1.00 92.75 84 ARG A CA 1
ATOM 682 C C . ARG A 1 84 ? -8.034 -6.297 11.019 1.00 92.75 84 ARG A C 1
ATOM 684 O O . ARG A 1 84 ? -8.511 -5.168 11.074 1.00 92.75 84 ARG A O 1
ATOM 691 N N . LYS A 1 85 ? -7.676 -6.975 12.111 1.00 91.44 85 LYS A N 1
ATOM 692 C CA . LYS A 1 85 ? -7.774 -6.417 13.465 1.00 91.44 85 LYS A CA 1
ATOM 693 C C . LYS A 1 85 ? -6.801 -5.251 13.663 1.00 91.44 85 LYS A C 1
ATOM 695 O O . LYS A 1 85 ? -7.188 -4.221 14.211 1.00 91.44 85 LYS A O 1
ATOM 700 N N . GLU A 1 86 ? -5.564 -5.410 13.206 1.00 89.56 86 GLU A N 1
ATOM 701 C CA . GLU A 1 86 ? -4.521 -4.384 13.301 1.00 89.56 86 GLU A CA 1
ATOM 702 C C . GLU A 1 86 ? -4.870 -3.165 12.434 1.00 89.56 86 GLU A C 1
ATOM 704 O O . GLU A 1 86 ? -4.943 -2.046 12.941 1.00 89.56 86 GLU A O 1
ATOM 709 N N . MET A 1 87 ? -5.204 -3.387 11.160 1.00 87.81 87 MET A N 1
ATOM 710 C CA . MET A 1 87 ? -5.520 -2.318 10.207 1.00 87.81 87 MET A CA 1
ATOM 711 C C . MET A 1 87 ? -6.892 -1.680 10.436 1.00 87.81 87 MET A C 1
ATOM 713 O O . MET A 1 87 ? -7.073 -0.499 10.168 1.00 87.81 87 MET A O 1
ATOM 717 N N . GLY A 1 88 ? -7.863 -2.420 10.973 1.00 78.94 88 GLY A N 1
ATOM 718 C CA . GLY A 1 88 ? -9.189 -1.889 11.302 1.00 78.94 88 GLY A CA 1
ATOM 719 C C . GLY A 1 88 ? -9.193 -0.906 12.476 1.00 78.94 88 GLY A C 1
ATOM 720 O O . GLY A 1 88 ? -10.190 -0.218 12.685 1.00 78.94 88 GLY A O 1
ATOM 721 N N . THR A 1 89 ? -8.089 -0.832 13.224 1.00 71.00 89 THR A N 1
ATOM 722 C CA . THR A 1 89 ? -7.871 0.170 14.279 1.00 71.00 89 THR A CA 1
ATOM 723 C C . THR A 1 89 ? -7.230 1.452 13.719 1.00 71.00 89 THR A C 1
ATOM 725 O O . THR A 1 89 ? -7.133 2.454 14.423 1.00 71.00 89 THR A O 1
ATOM 728 N N . VAL A 1 90 ? -6.789 1.441 12.455 1.00 66.00 90 VAL A N 1
ATOM 729 C CA . VAL A 1 90 ? -6.126 2.581 11.811 1.00 66.00 90 VAL A CA 1
ATOM 730 C C . VAL A 1 90 ? -7.160 3.639 11.410 1.00 66.00 90 VAL A C 1
ATOM 732 O O . VAL A 1 90 ? -8.261 3.329 10.958 1.00 66.00 90 VAL A O 1
ATOM 735 N N . LEU A 1 91 ? -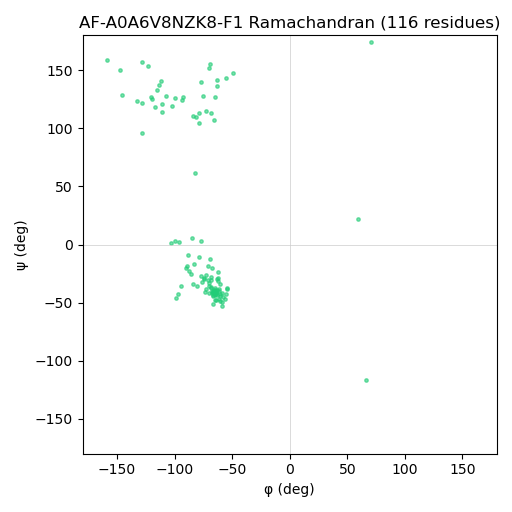6.778 4.902 11.613 1.00 64.31 91 LEU A N 1
ATOM 736 C CA . LEU A 1 91 ? -7.554 6.118 11.358 1.00 64.31 91 LEU A CA 1
ATOM 737 C C . LEU A 1 91 ? -8.182 6.132 9.956 1.00 64.31 91 LEU A C 1
ATOM 739 O O . LEU A 1 91 ? -7.599 5.630 8.994 1.00 64.31 91 LEU A O 1
ATOM 743 N N . GLN A 1 92 ? -9.357 6.754 9.820 1.00 84.44 92 GLN A N 1
ATOM 744 C CA . GLN A 1 92 ? -10.063 6.830 8.541 1.00 84.44 92 GLN A CA 1
ATOM 745 C C . GLN A 1 92 ? -9.252 7.677 7.547 1.00 84.44 92 GLN A C 1
ATOM 747 O O . GLN A 1 92 ? -9.149 8.900 7.674 1.00 84.44 92 GLN A O 1
ATOM 752 N N . ILE A 1 93 ? -8.654 7.003 6.562 1.00 89.25 93 ILE A N 1
ATOM 753 C CA . ILE A 1 93 ? -7.853 7.617 5.499 1.00 89.25 93 ILE A CA 1
ATOM 754 C C . ILE A 1 93 ? -8.762 8.505 4.639 1.00 89.25 93 ILE A C 1
ATOM 756 O O . ILE A 1 93 ? -9.787 8.050 4.139 1.00 89.25 93 ILE A O 1
ATOM 760 N N . GLN A 1 94 ? -8.378 9.766 4.449 1.00 89.81 94 GLN A N 1
ATOM 761 C CA . GLN A 1 94 ? -9.071 10.722 3.579 1.00 89.81 94 GLN A CA 1
ATOM 762 C C . GLN A 1 94 ? -8.395 10.849 2.217 1.00 89.81 94 GLN A C 1
ATOM 764 O O . GLN A 1 94 ? -9.058 10.809 1.182 1.00 89.81 94 GLN A O 1
ATOM 769 N N . SER A 1 95 ? -7.069 10.982 2.206 1.00 91.31 95 SER A N 1
ATOM 770 C CA . SER A 1 95 ? -6.303 11.117 0.968 1.00 91.31 95 SER A CA 1
ATOM 771 C C . SER A 1 95 ? -4.923 10.491 1.080 1.00 91.31 95 SER A C 1
ATOM 773 O O . SER A 1 95 ? -4.312 10.476 2.151 1.00 91.31 95 SER A O 1
ATOM 775 N N . ILE A 1 96 ? -4.441 10.015 -0.065 1.00 93.62 96 ILE A N 1
ATOM 776 C CA . ILE A 1 96 ? -3.127 9.410 -0.259 1.00 93.62 96 ILE A CA 1
ATOM 777 C C . ILE A 1 96 ? -2.411 10.253 -1.311 1.00 93.62 96 ILE A C 1
ATOM 779 O O . ILE A 1 96 ? -2.957 10.493 -2.387 1.00 93.62 96 ILE A O 1
ATOM 783 N N . GLN A 1 97 ? -1.207 10.719 -1.001 1.00 95.12 97 GLN A N 1
ATOM 784 C CA . GLN A 1 97 ? -0.372 11.464 -1.938 1.00 95.12 97 GLN A CA 1
ATOM 785 C C . GLN A 1 97 ? 1.016 10.834 -1.986 1.00 95.12 97 GLN A C 1
ATOM 787 O O . GLN A 1 97 ? 1.697 10.771 -0.967 1.00 95.12 97 GLN A O 1
ATOM 792 N N . VAL A 1 98 ? 1.453 10.400 -3.166 1.00 94.31 98 VAL A N 1
ATOM 793 C CA . VAL A 1 98 ? 2.839 9.965 -3.376 1.00 94.31 98 VAL A CA 1
ATOM 794 C C . VAL A 1 98 ? 3.734 11.200 -3.438 1.00 94.31 98 VAL A C 1
ATOM 796 O O . VAL A 1 98 ? 3.450 12.143 -4.177 1.00 94.31 98 VAL A O 1
ATOM 799 N N . LEU A 1 99 ? 4.793 11.209 -2.632 1.00 94.62 99 LEU A N 1
ATOM 800 C CA . LEU A 1 99 ? 5.777 12.292 -2.583 1.00 94.62 99 LEU A CA 1
ATOM 801 C C . LEU A 1 99 ? 6.999 11.970 -3.440 1.00 94.62 99 LEU A C 1
ATOM 803 O O . LEU A 1 99 ? 7.511 12.834 -4.148 1.00 94.62 99 LEU A O 1
ATOM 807 N N . SER A 1 100 ? 7.464 10.725 -3.362 1.00 93.56 100 SER A N 1
ATOM 808 C CA . SER A 1 100 ? 8.628 10.241 -4.094 1.00 93.56 100 SER A CA 1
ATOM 809 C C . SER A 1 100 ? 8.606 8.727 -4.222 1.00 93.56 100 SER A C 1
ATOM 811 O O . SER A 1 100 ? 7.970 8.026 -3.435 1.00 93.56 100 SER A O 1
ATOM 813 N N . SER A 1 101 ? 9.347 8.239 -5.206 1.00 93.19 101 SER A N 1
ATOM 814 C CA . SER A 1 101 ? 9.524 6.825 -5.497 1.00 93.19 101 SER A CA 1
ATOM 815 C C . SER A 1 101 ? 10.938 6.613 -6.012 1.00 93.19 101 SER A C 1
ATOM 817 O O . SER A 1 101 ? 11.403 7.337 -6.898 1.00 93.19 101 SER A O 1
ATOM 819 N N . GLN A 1 102 ? 11.646 5.660 -5.418 1.00 91.62 102 GLN A N 1
ATOM 820 C CA . GLN A 1 102 ? 13.006 5.311 -5.793 1.00 91.62 102 GLN A CA 1
ATOM 821 C C . GLN A 1 102 ? 13.127 3.798 -5.923 1.00 91.62 102 GLN A C 1
ATOM 823 O O . GLN A 1 102 ? 12.878 3.055 -4.979 1.00 91.62 102 GLN A O 1
ATOM 828 N N . ILE A 1 103 ? 13.565 3.339 -7.092 1.00 89.44 103 ILE A N 1
ATOM 829 C CA . ILE A 1 103 ? 13.809 1.921 -7.355 1.00 89.44 103 ILE A CA 1
ATOM 830 C C . ILE A 1 103 ? 15.306 1.647 -7.217 1.00 89.44 103 ILE A C 1
ATOM 832 O O . ILE A 1 103 ? 16.131 2.296 -7.863 1.00 89.44 103 ILE A O 1
ATOM 836 N N . SER A 1 104 ? 15.656 0.669 -6.386 1.00 87.75 104 SER A N 1
ATOM 837 C CA . SER A 1 104 ? 17.020 0.187 -6.179 1.00 87.75 104 SER A CA 1
ATOM 838 C C . SER A 1 104 ? 17.056 -1.332 -6.345 1.00 87.75 104 SER A C 1
ATOM 840 O O . SER A 1 104 ? 16.734 -2.105 -5.440 1.00 87.75 104 SER A O 1
ATOM 842 N N . GLY A 1 105 ? 17.419 -1.781 -7.549 1.00 86.25 105 GLY A N 1
ATOM 843 C CA . GLY A 1 105 ? 17.407 -3.200 -7.897 1.00 86.25 105 GLY A CA 1
ATOM 844 C C . GLY A 1 105 ? 15.987 -3.768 -7.920 1.00 86.25 105 GLY A C 1
ATOM 845 O O . GLY A 1 105 ? 15.179 -3.362 -8.747 1.00 86.25 105 GLY A O 1
ATOM 846 N N . GLN A 1 106 ? 15.703 -4.726 -7.033 1.00 86.44 106 GLN A N 1
ATOM 847 C CA . GLN A 1 106 ? 14.387 -5.380 -6.914 1.00 86.44 106 GLN A CA 1
ATOM 848 C C . GLN A 1 106 ? 13.500 -4.765 -5.822 1.00 86.44 106 GLN A C 1
ATOM 850 O O . GLN A 1 106 ? 12.409 -5.265 -5.565 1.00 86.44 106 GLN A O 1
ATOM 855 N N . VAL A 1 107 ? 13.974 -3.711 -5.159 1.00 87.50 107 VAL A N 1
ATOM 856 C CA . VAL A 1 107 ? 13.247 -3.033 -4.086 1.00 87.50 107 VAL A CA 1
ATOM 857 C C . VAL A 1 107 ? 12.886 -1.635 -4.558 1.00 87.50 107 VAL A C 1
ATOM 859 O O . VAL A 1 107 ? 13.710 -0.942 -5.156 1.00 87.50 107 VAL A O 1
ATOM 862 N N . ALA A 1 108 ? 11.657 -1.221 -4.276 1.00 92.31 108 ALA A N 1
ATOM 863 C CA . ALA A 1 108 ? 11.210 0.146 -4.464 1.00 92.31 108 ALA A CA 1
ATOM 864 C C . ALA A 1 108 ? 10.867 0.758 -3.107 1.00 92.31 108 ALA A C 1
ATOM 866 O O . ALA A 1 108 ? 10.165 0.148 -2.302 1.00 92.31 108 ALA A O 1
ATOM 867 N N . GLU A 1 109 ? 11.359 1.966 -2.871 1.00 93.94 109 GLU A N 1
ATOM 868 C CA . GLU A 1 109 ? 10.975 2.794 -1.739 1.00 93.94 109 GLU A CA 1
ATOM 869 C C . GLU A 1 109 ? 9.995 3.854 -2.234 1.00 93.94 109 GLU A C 1
ATOM 871 O O . GLU A 1 109 ? 10.330 4.660 -3.101 1.00 93.94 109 GLU A O 1
ATOM 876 N N . VAL A 1 110 ? 8.776 3.840 -1.695 1.00 95.31 110 VAL A N 1
ATOM 877 C CA . VAL A 1 110 ? 7.729 4.808 -2.032 1.00 95.31 110 VAL A CA 1
ATOM 878 C C . VAL A 1 110 ? 7.393 5.599 -0.778 1.00 95.31 110 VAL A C 1
ATOM 880 O O . VAL A 1 110 ? 6.936 5.048 0.223 1.00 95.31 110 VAL A O 1
ATOM 883 N N . THR A 1 111 ? 7.610 6.907 -0.833 1.00 94.94 111 THR A N 1
ATOM 884 C CA . THR A 1 111 ? 7.253 7.825 0.246 1.00 94.94 111 THR A CA 1
ATOM 885 C C . THR A 1 111 ? 5.871 8.394 -0.0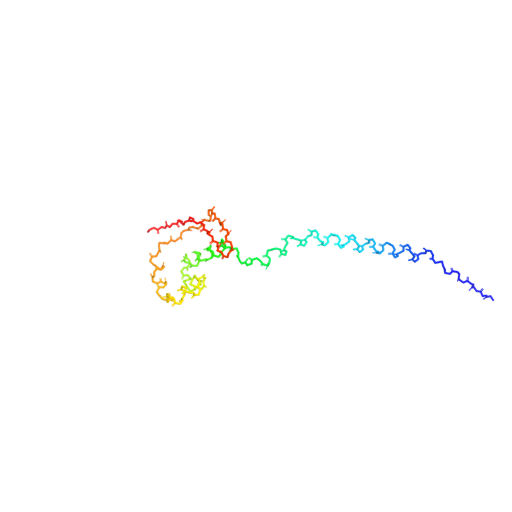30 1.00 94.94 111 THR A C 1
ATOM 887 O O . THR A 1 111 ? 5.640 8.999 -1.079 1.00 94.94 111 THR A O 1
ATOM 890 N N . ILE A 1 112 ? 4.956 8.244 0.925 1.00 94.50 112 ILE A N 1
ATOM 891 C CA . ILE A 1 112 ? 3.591 8.760 0.821 1.00 94.50 112 ILE A CA 1
ATOM 892 C C . ILE A 1 112 ? 3.251 9.688 1.982 1.00 94.50 112 ILE A C 1
ATOM 894 O O . ILE A 1 112 ? 3.771 9.553 3.088 1.00 94.50 112 ILE A O 1
ATOM 898 N N . ASN A 1 113 ? 2.317 10.594 1.730 1.00 94.81 113 ASN A N 1
ATOM 899 C CA . ASN A 1 113 ? 1.618 11.360 2.742 1.00 94.81 113 ASN A CA 1
ATOM 900 C C . ASN A 1 113 ? 0.180 10.841 2.861 1.00 94.81 113 ASN A C 1
ATOM 902 O O . ASN A 1 113 ? -0.540 10.742 1.863 1.00 94.81 113 ASN A O 1
ATOM 906 N N . LEU A 1 114 ? -0.233 10.523 4.086 1.00 92.06 114 LEU A N 1
ATOM 907 C CA . LEU A 1 114 ? -1.585 10.081 4.407 1.00 92.06 114 LEU A CA 1
ATOM 908 C C . LEU A 1 114 ? -2.276 11.165 5.222 1.00 92.06 114 LEU A C 1
ATOM 910 O O . LEU A 1 114 ? -1.839 11.509 6.319 1.00 92.06 114 LEU A O 1
ATOM 914 N N . THR A 1 115 ? -3.392 11.674 4.711 1.00 90.81 115 THR A N 1
ATOM 915 C CA . THR A 1 115 ? -4.289 12.515 5.509 1.00 90.81 115 THR A CA 1
ATOM 916 C C . THR A 1 115 ? -5.351 11.626 6.130 1.00 90.81 115 THR A C 1
ATOM 918 O O . THR A 1 115 ? -6.011 10.867 5.421 1.00 90.81 115 THR A O 1
ATOM 921 N N . THR A 1 116 ? -5.517 11.712 7.446 1.00 86.94 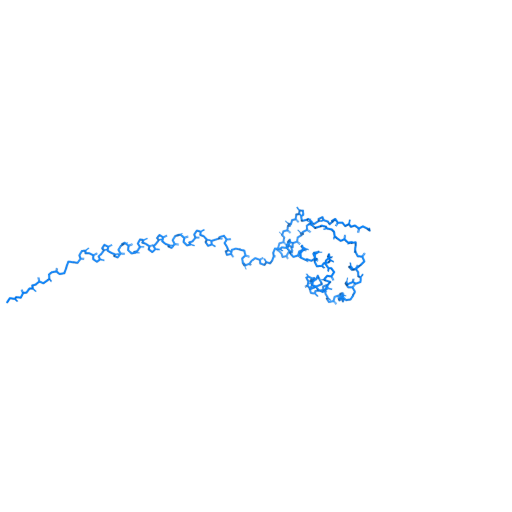116 THR A N 1
ATOM 922 C CA . THR A 1 116 ? -6.474 10.907 8.211 1.00 86.94 116 THR A CA 1
ATOM 923 C C . THR A 1 116 ? -7.342 11.804 9.090 1.00 86.94 116 THR A C 1
ATOM 925 O O . THR A 1 116 ? -6.959 12.934 9.400 1.00 86.94 116 THR A O 1
ATOM 928 N N . ILE A 1 117 ? -8.520 11.314 9.471 1.00 81.50 117 ILE A N 1
ATOM 929 C CA . ILE A 1 117 ? -9.349 11.921 10.520 1.00 81.50 117 ILE A CA 1
ATOM 930 C C . ILE A 1 117 ? -9.395 10.995 11.740 1.00 81.50 117 ILE A C 1
ATOM 932 O O . ILE A 1 117 ? -9.430 9.770 11.585 1.00 81.50 117 ILE A O 1
ATOM 936 N N . TYR A 1 118 ? -9.342 11.606 12.927 1.00 61.69 118 TYR A N 1
ATOM 937 C CA . TYR A 1 118 ? -9.432 10.951 14.236 1.00 61.69 118 TYR A CA 1
ATOM 938 C C . TYR A 1 118 ? -10.882 10.768 14.674 1.00 61.69 118 TYR A C 1
ATOM 940 O O . TYR A 1 118 ? -11.685 11.697 14.425 1.00 61.69 118 TYR A O 1
#

Foldseek 3Di:
DDDDDDDDPPPVVVVVVVVVVVVVVVVVVVVVPPPPPVVVVPPPDDVQVLVVQLVVCLLVLVLVSNLVSDDPVVCVVAPSVRSSVVSVVDFRWDDKAWDDWDDDPPDIDTDIDTDGDD